Protein AF-A0A5C4VXS5-F1 (afdb_monomer)

Secondary structure (DSSP, 8-state):
-HHHHHH-GGGHHHHHHHHHH---HHHHHH-BGGGEEPPPTT-TT--EEE-TT-SPP-------SS----------------PPPEEE-HHHHHHHHHHHHHH---TT-BS-B-TTSSBPPHHHHTT-

Solvent-accessible surface area (backbone atoms only — not comparable to full-atom values): 8008 Å² total; per-residue (Å²): 103,73,70,44,44,73,79,42,53,86,48,32,43,59,53,39,43,34,75,70,48,68,43,52,72,69,57,52,40,70,32,37,54,90,33,50,48,70,62,71,89,90,58,84,79,48,59,29,39,32,32,74,82,68,62,75,73,65,79,76,75,82,87,86,84,86,86,88,81,79,76,80,68,72,75,69,86,68,76,85,65,80,68,59,79,35,60,28,50,38,75,47,47,52,38,49,52,50,44,44,74,78,67,43,56,47,97,77,28,34,56,39,56,30,99,82,71,48,67,50,53,66,77,70,63,76,77,112

pLDDT: mean 75.57, std 20.47, range [33.19, 96.88]

Nearest PDB structures (foldseek):
  2m4m-assembly1_A  TM=2.199E-01  e=2.589E+00  Nakaseomyces glabratus CBS 138

Sequence (128 aa):
MAAVSKTAPRLTTFFGLMYYSALRPAEAVDLTLDEIDLPKAGTGGEWGWLFPGDSAPAVGSDWTGNGKRRESRELKHRARHAIRKVPIPPPLVALLRHHLAEHGVSQDGLLFVGKRGGPLSESVYGRL

Radius of gyration: 15.22 Å; Cα contacts (8 Å, |Δi|>4): 146; chains: 1; bounding box: 39×28×35 Å

Foldseek 3Di:
DVVCCVVPVLCPLLVVCCVQFVDDNVQSLQFFPVQWAADDPPPQFDKIKGQGPPDDRLPPPDDDDDDDDDPPPPPPDDPCDPRDITMGGRVSSVSQVVQCVPPNAAPSRGSAADPVRHTDDPVVPVVD

Structure (mmCIF, N/CA/C/O backbone):
data_AF-A0A5C4VXS5-F1
#
_entry.id   AF-A0A5C4VXS5-F1
#
loop_
_atom_site.group_PDB
_atom_site.id
_atom_site.type_symbol
_atom_site.label_atom_id
_atom_site.label_alt_id
_atom_site.label_comp_id
_atom_site.label_asym_id
_atom_site.label_entity_id
_atom_site.label_seq_id
_atom_site.pdbx_PDB_ins_code
_atom_site.Cartn_x
_atom_site.Cartn_y
_atom_site.Cartn_z
_atom_site.occupancy
_atom_site.B_iso_or_equiv
_atom_site.auth_seq_id
_atom_site.auth_comp_id
_atom_site.auth_asym_id
_atom_site.auth_atom_id
_atom_site.pdbx_PDB_model_num
ATOM 1 N N . MET A 1 1 ? 11.687 7.337 2.357 1.00 64.62 1 MET A N 1
ATOM 2 C CA . MET A 1 1 ? 11.202 6.132 3.073 1.00 64.62 1 MET A CA 1
ATOM 3 C C . MET A 1 1 ? 12.023 5.748 4.307 1.00 64.62 1 MET A C 1
ATOM 5 O O . MET A 1 1 ? 11.419 5.338 5.285 1.00 64.62 1 MET A O 1
ATOM 9 N N . ALA A 1 2 ? 13.354 5.920 4.336 1.00 63.84 2 ALA A N 1
ATOM 10 C CA . ALA A 1 2 ? 14.184 5.522 5.488 1.00 63.84 2 ALA A CA 1
ATOM 11 C C . ALA A 1 2 ? 13.790 6.144 6.849 1.00 63.84 2 ALA A C 1
ATOM 13 O O . ALA A 1 2 ? 13.889 5.466 7.866 1.00 63.84 2 ALA A O 1
ATOM 14 N N . ALA A 1 3 ? 13.323 7.399 6.889 1.00 63.41 3 ALA A N 1
ATOM 15 C CA . ALA A 1 3 ? 12.856 8.024 8.133 1.00 63.41 3 ALA A CA 1
ATOM 16 C C . ALA A 1 3 ? 11.578 7.351 8.677 1.00 63.41 3 ALA A C 1
ATOM 18 O O . ALA A 1 3 ? 11.539 6.959 9.839 1.00 63.41 3 ALA A O 1
ATOM 19 N N . VAL A 1 4 ? 10.581 7.112 7.813 1.00 66.75 4 VAL A N 1
ATOM 20 C CA . VAL A 1 4 ? 9.340 6.398 8.170 1.00 66.75 4 VAL A CA 1
ATOM 21 C C . VAL A 1 4 ? 9.646 4.983 8.652 1.00 66.75 4 VAL A C 1
ATOM 23 O O . VAL A 1 4 ? 9.129 4.570 9.683 1.00 66.75 4 VAL A O 1
ATOM 26 N N . SER A 1 5 ? 10.550 4.268 7.976 1.00 63.06 5 SER A N 1
ATOM 27 C CA . SER A 1 5 ? 10.925 2.906 8.367 1.00 63.06 5 SER A CA 1
ATOM 28 C C . SER A 1 5 ? 11.545 2.815 9.761 1.00 63.06 5 SER A C 1
ATOM 30 O O . SER A 1 5 ? 11.472 1.754 10.370 1.00 63.06 5 SER A O 1
ATOM 32 N N . LYS A 1 6 ? 12.154 3.891 10.271 1.00 67.56 6 LYS A N 1
ATOM 33 C CA . LYS A 1 6 ? 12.737 3.924 11.620 1.00 67.56 6 LYS A CA 1
ATOM 34 C C . LYS A 1 6 ? 11.698 4.227 12.701 1.00 67.56 6 LYS A C 1
ATOM 36 O O . LYS A 1 6 ? 11.807 3.701 13.801 1.00 67.56 6 LYS A O 1
ATOM 41 N N . THR A 1 7 ? 10.698 5.056 12.400 1.00 72.56 7 THR A N 1
ATOM 42 C CA . THR A 1 7 ? 9.718 5.541 13.391 1.00 72.56 7 THR A CA 1
ATOM 43 C C . THR A 1 7 ? 8.403 4.758 13.367 1.00 72.56 7 THR A C 1
ATOM 45 O O . THR A 1 7 ? 7.794 4.526 14.409 1.00 72.56 7 THR A O 1
ATOM 48 N N . ALA A 1 8 ? 7.959 4.331 12.187 1.00 76.25 8 ALA A N 1
ATOM 49 C CA . ALA A 1 8 ? 6.734 3.571 11.973 1.00 76.25 8 ALA A CA 1
ATOM 50 C C . ALA A 1 8 ? 6.919 2.573 10.808 1.00 76.25 8 ALA A C 1
ATOM 52 O O . ALA A 1 8 ? 6.379 2.795 9.722 1.00 76.25 8 ALA A O 1
ATOM 53 N N . PRO A 1 9 ? 7.647 1.455 11.023 1.00 76.56 9 PRO A N 1
ATOM 54 C CA . PRO A 1 9 ? 7.982 0.480 9.977 1.00 76.56 9 PRO A CA 1
ATOM 55 C C . PRO A 1 9 ? 6.778 0.035 9.136 1.00 76.56 9 PRO A C 1
ATOM 57 O O . PRO A 1 9 ? 6.843 0.041 7.908 1.00 76.56 9 PRO A O 1
ATOM 60 N N . ARG A 1 10 ? 5.643 -0.215 9.798 1.00 76.12 10 ARG A N 1
ATOM 61 C CA . ARG A 1 10 ? 4.371 -0.623 9.187 1.00 76.12 10 ARG A CA 1
ATOM 62 C C . ARG A 1 10 ? 3.759 0.404 8.224 1.00 76.12 10 ARG A C 1
ATOM 64 O O . ARG A 1 10 ? 2.941 0.049 7.383 1.00 76.12 10 ARG A O 1
ATOM 71 N N . LEU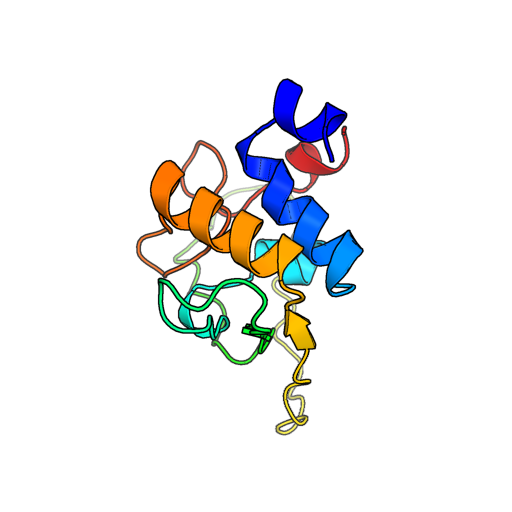 A 1 11 ? 4.132 1.679 8.339 1.00 86.88 11 LEU A N 1
ATOM 72 C CA . LEU A 1 11 ? 3.658 2.746 7.452 1.00 86.88 11 LEU A CA 1
ATOM 73 C C . LEU A 1 11 ? 4.587 2.987 6.261 1.00 86.88 11 LEU A C 1
ATOM 75 O O . LEU A 1 11 ? 4.242 3.752 5.366 1.00 86.88 11 LEU A O 1
ATOM 79 N N . THR A 1 12 ? 5.739 2.318 6.199 1.00 92.25 12 THR A N 1
ATOM 80 C CA . THR A 1 12 ? 6.665 2.458 5.066 1.00 92.25 12 THR A CA 1
ATOM 81 C C . THR A 1 12 ? 5.981 2.083 3.755 1.00 92.25 12 THR A C 1
ATOM 83 O O . THR A 1 12 ? 6.034 2.843 2.792 1.00 92.25 12 THR A O 1
ATOM 86 N N . THR A 1 13 ? 5.271 0.954 3.730 1.00 94.69 13 THR A N 1
ATOM 87 C CA . THR A 1 13 ? 4.517 0.508 2.551 1.00 94.69 13 THR A CA 1
ATOM 88 C C . THR A 1 13 ? 3.297 1.391 2.291 1.00 94.69 13 THR A C 1
ATOM 90 O O . THR A 1 13 ? 3.018 1.706 1.137 1.00 94.69 13 THR A O 1
ATOM 93 N N . PHE A 1 14 ? 2.636 1.883 3.346 1.00 93.25 14 PHE A N 1
ATOM 94 C CA . PHE A 1 14 ? 1.514 2.825 3.237 1.00 93.25 14 PHE A CA 1
ATOM 95 C C . PHE A 1 14 ? 1.907 4.100 2.481 1.00 93.25 14 PHE A C 1
ATOM 97 O O . PHE A 1 14 ? 1.266 4.471 1.500 1.00 93.25 14 PHE A O 1
ATOM 104 N N . PHE A 1 15 ? 3.009 4.744 2.869 1.00 93.06 15 PHE A N 1
ATOM 105 C CA . PHE A 1 15 ? 3.511 5.904 2.133 1.00 93.06 15 PHE A CA 1
ATOM 106 C C . PHE A 1 15 ? 4.169 5.522 0.802 1.00 93.06 15 PHE A C 1
ATOM 108 O O . PHE A 1 15 ? 4.153 6.315 -0.138 1.00 93.06 15 PHE A O 1
ATOM 115 N N . GLY A 1 16 ? 4.718 4.309 0.689 1.00 95.62 16 GLY A N 1
ATOM 116 C CA . GLY A 1 16 ? 5.217 3.756 -0.568 1.00 95.62 16 GLY A CA 1
ATOM 117 C C . GLY A 1 16 ? 4.145 3.728 -1.659 1.00 95.62 16 GLY A C 1
ATOM 118 O O . GLY A 1 16 ? 4.429 4.134 -2.782 1.00 95.62 16 GLY A O 1
ATOM 119 N N . LEU A 1 17 ? 2.909 3.340 -1.327 1.00 95.69 17 LEU A N 1
ATOM 120 C CA . LEU A 1 17 ? 1.769 3.353 -2.256 1.00 95.69 17 LEU A CA 1
ATOM 121 C C . LEU A 1 17 ? 1.484 4.754 -2.812 1.00 95.69 17 LEU A C 1
ATOM 123 O O . LEU A 1 17 ? 1.230 4.914 -4.005 1.00 95.69 17 LEU A O 1
ATOM 127 N N . MET A 1 18 ? 1.565 5.785 -1.970 1.00 94.44 18 MET A N 1
ATOM 128 C CA . MET A 1 18 ? 1.378 7.170 -2.413 1.00 94.44 18 MET A CA 1
ATOM 129 C C . MET A 1 18 ? 2.545 7.636 -3.281 1.00 94.44 18 MET A C 1
ATOM 131 O O . MET A 1 18 ? 2.341 8.245 -4.325 1.00 94.44 18 MET A O 1
ATOM 135 N N . TYR A 1 19 ? 3.773 7.335 -2.859 1.00 95.94 19 TYR A N 1
ATOM 136 C CA . TYR A 1 19 ? 4.975 7.799 -3.543 1.00 95.94 19 TYR A CA 1
ATOM 137 C C . TYR A 1 19 ? 5.155 7.150 -4.921 1.00 95.94 19 TYR A C 1
ATOM 139 O O . TYR A 1 19 ? 5.455 7.837 -5.891 1.00 95.94 19 TYR A O 1
ATOM 147 N N . TYR A 1 20 ? 4.971 5.832 -5.011 1.00 95.88 20 TYR A N 1
ATOM 148 C CA . TYR A 1 20 ? 5.243 5.065 -6.227 1.00 95.88 20 TYR A CA 1
ATOM 149 C C . TYR A 1 20 ? 4.031 4.907 -7.146 1.00 95.88 20 TYR A C 1
ATOM 151 O O . TYR A 1 20 ? 4.208 4.795 -8.357 1.00 95.88 20 TYR A O 1
ATOM 159 N N . SER A 1 21 ? 2.818 4.895 -6.590 1.00 94.56 21 SER A N 1
ATOM 160 C CA . SER A 1 21 ? 1.590 4.589 -7.336 1.00 94.56 21 SER A CA 1
ATOM 161 C C . SER A 1 21 ? 0.536 5.699 -7.241 1.00 94.56 21 SER A C 1
ATOM 163 O O . SER A 1 21 ? -0.567 5.546 -7.764 1.00 94.56 21 SER A O 1
ATOM 165 N N . ALA A 1 22 ? 0.869 6.836 -6.615 1.00 92.38 22 ALA A N 1
ATOM 166 C CA . ALA A 1 22 ? 0.002 8.011 -6.497 1.00 92.38 22 ALA A CA 1
ATOM 167 C C . ALA A 1 22 ? -1.384 7.704 -5.899 1.00 92.38 22 ALA A C 1
ATOM 169 O O . ALA A 1 22 ? -2.378 8.350 -6.248 1.00 92.38 22 ALA A O 1
ATOM 170 N N . LEU A 1 23 ? -1.470 6.712 -5.003 1.00 92.31 23 LEU A N 1
ATOM 171 C CA . LEU A 1 23 ? -2.691 6.482 -4.236 1.00 92.31 23 LEU A CA 1
ATOM 172 C C . LEU A 1 23 ? -2.943 7.678 -3.319 1.00 92.31 23 LEU A C 1
ATOM 174 O O . LEU A 1 23 ? -2.028 8.212 -2.689 1.00 92.31 23 LEU A O 1
ATOM 178 N N . ARG A 1 24 ? -4.206 8.081 -3.209 1.00 90.19 24 ARG A N 1
ATOM 179 C CA . ARG A 1 24 ? -4.641 8.983 -2.144 1.00 90.19 24 ARG A CA 1
ATOM 180 C C . ARG A 1 24 ? -4.554 8.235 -0.811 1.00 90.19 24 ARG A C 1
ATOM 182 O O . ARG A 1 24 ? -4.818 7.034 -0.788 1.00 90.19 24 ARG A O 1
ATOM 189 N N . PRO A 1 25 ? -4.304 8.922 0.318 1.00 88.38 25 PRO A N 1
ATOM 190 C CA . PRO A 1 25 ? -4.287 8.272 1.628 1.00 88.38 25 PRO A CA 1
ATOM 191 C C . PRO A 1 25 ? -5.551 7.454 1.911 1.00 88.38 25 PRO A C 1
ATOM 193 O O . PRO A 1 25 ? -5.454 6.346 2.418 1.00 88.38 25 PRO A O 1
ATOM 196 N N . ALA A 1 26 ? -6.727 7.961 1.522 1.00 84.19 26 ALA A N 1
ATOM 197 C CA . ALA A 1 26 ? -7.988 7.242 1.687 1.00 84.19 26 ALA A CA 1
ATOM 198 C C . ALA A 1 26 ? -8.032 5.919 0.900 1.00 84.19 26 ALA A C 1
ATOM 200 O O . ALA A 1 26 ? -8.445 4.915 1.459 1.00 84.19 26 ALA A O 1
ATOM 201 N N . GLU A 1 27 ? -7.541 5.899 -0.345 1.00 90.19 27 GLU A N 1
ATOM 202 C CA . GLU A 1 27 ? -7.459 4.666 -1.145 1.00 90.19 27 GLU A CA 1
ATOM 203 C C . GLU A 1 27 ? -6.478 3.671 -0.518 1.00 90.19 27 GLU A C 1
ATOM 205 O O . GLU A 1 27 ? -6.744 2.481 -0.495 1.00 90.19 27 GLU A O 1
ATOM 210 N N . ALA A 1 28 ? -5.356 4.147 0.028 1.00 91.06 28 ALA A N 1
ATOM 211 C CA . ALA A 1 28 ? -4.389 3.275 0.685 1.00 91.06 28 ALA A CA 1
ATOM 212 C C . ALA A 1 28 ? -4.912 2.697 2.012 1.00 91.06 28 ALA A C 1
ATOM 214 O O . ALA A 1 28 ? -4.555 1.576 2.349 1.00 91.06 28 ALA A O 1
ATOM 215 N N . VAL A 1 29 ? -5.732 3.437 2.772 1.00 89.75 29 VAL A N 1
ATOM 216 C CA . VAL A 1 29 ? -6.342 2.943 4.025 1.00 89.75 29 VAL A CA 1
ATOM 217 C C . VAL A 1 29 ? -7.345 1.825 3.753 1.00 89.75 29 VAL A C 1
ATOM 219 O O . VAL A 1 29 ? -7.396 0.872 4.527 1.00 89.75 29 VAL A O 1
ATOM 222 N N . ASP A 1 30 ? -8.111 1.952 2.672 1.00 88.69 30 ASP A N 1
ATOM 223 C CA . ASP A 1 30 ? -9.188 1.022 2.332 1.00 88.69 30 ASP A CA 1
ATOM 224 C C . ASP A 1 30 ? -8.713 -0.118 1.396 1.00 88.69 30 ASP A C 1
ATOM 226 O O . ASP A 1 30 ? -9.508 -0.993 1.074 1.00 88.69 30 ASP A O 1
ATOM 230 N N . LEU A 1 31 ? -7.428 -0.138 1.002 1.00 91.00 31 LEU A N 1
ATOM 231 C CA . LEU A 1 31 ? -6.843 -1.140 0.099 1.00 91.00 31 LEU A CA 1
ATOM 232 C C . LEU A 1 31 ? -6.871 -2.547 0.716 1.00 91.00 31 LEU A C 1
ATOM 234 O O . LEU A 1 31 ? -6.323 -2.777 1.806 1.00 91.00 31 LEU A O 1
ATOM 238 N N . THR A 1 32 ? -7.437 -3.498 -0.021 1.00 91.75 32 THR A N 1
ATOM 239 C CA . THR A 1 32 ? -7.512 -4.913 0.362 1.00 91.75 32 THR A CA 1
ATOM 240 C C . THR A 1 32 ? -6.563 -5.787 -0.461 1.00 91.75 32 THR A C 1
ATOM 242 O O . THR A 1 32 ? -6.020 -5.369 -1.481 1.00 91.75 32 THR A O 1
ATOM 245 N N . LEU A 1 33 ? -6.289 -7.006 0.015 1.00 92.50 33 LEU A N 1
ATOM 246 C CA . LEU A 1 33 ? -5.337 -7.929 -0.618 1.00 92.50 33 LEU A CA 1
ATOM 247 C C . LEU A 1 33 ? -5.753 -8.364 -2.032 1.00 92.50 33 LEU A C 1
ATOM 249 O O . LEU A 1 33 ? -4.895 -8.554 -2.888 1.00 92.50 33 LEU A O 1
ATOM 253 N N . ASP A 1 34 ? -7.049 -8.531 -2.272 1.00 91.56 34 ASP A N 1
ATOM 254 C CA . ASP A 1 34 ? -7.635 -8.898 -3.565 1.00 91.56 34 ASP A CA 1
ATOM 255 C C . ASP A 1 34 ? -7.500 -7.796 -4.627 1.00 91.56 34 ASP A C 1
ATOM 257 O O . ASP A 1 34 ? -7.505 -8.093 -5.819 1.00 91.56 34 ASP A O 1
ATOM 261 N N . GLU A 1 35 ? -7.265 -6.549 -4.216 1.00 92.31 35 GLU A N 1
ATOM 262 C CA . GLU A 1 35 ? -6.984 -5.426 -5.119 1.00 92.31 35 GLU A CA 1
ATOM 263 C C . GLU A 1 35 ? -5.505 -5.350 -5.536 1.00 92.31 35 GLU A C 1
ATOM 265 O O . GLU A 1 35 ? -5.106 -4.394 -6.209 1.00 92.31 35 GLU A O 1
ATOM 270 N N . ILE A 1 36 ? -4.672 -6.320 -5.135 1.00 94.44 36 ILE A N 1
ATOM 271 C CA . ILE A 1 36 ? -3.225 -6.334 -5.372 1.00 94.44 36 ILE A CA 1
ATOM 272 C C . ILE A 1 36 ? -2.825 -7.584 -6.154 1.00 94.44 36 ILE A C 1
ATOM 274 O O . ILE A 1 36 ? -2.798 -8.696 -5.635 1.00 94.44 36 ILE A O 1
ATOM 278 N N . ASP A 1 37 ? -2.389 -7.376 -7.390 1.00 94.69 37 ASP A N 1
ATOM 279 C CA . ASP A 1 37 ? -1.772 -8.405 -8.217 1.00 94.69 37 ASP A CA 1
ATOM 280 C C . ASP A 1 37 ? -0.249 -8.232 -8.193 1.00 94.69 37 ASP A C 1
ATOM 282 O O . ASP A 1 37 ? 0.310 -7.281 -8.754 1.00 94.69 37 ASP A O 1
ATOM 286 N N . LEU A 1 38 ? 0.431 -9.137 -7.488 1.00 94.38 38 LEU A N 1
ATOM 287 C CA . LEU A 1 38 ? 1.887 -9.164 -7.411 1.00 94.38 38 LEU A CA 1
ATOM 288 C C . LEU A 1 38 ? 2.448 -10.243 -8.342 1.00 94.38 38 LEU A C 1
ATOM 290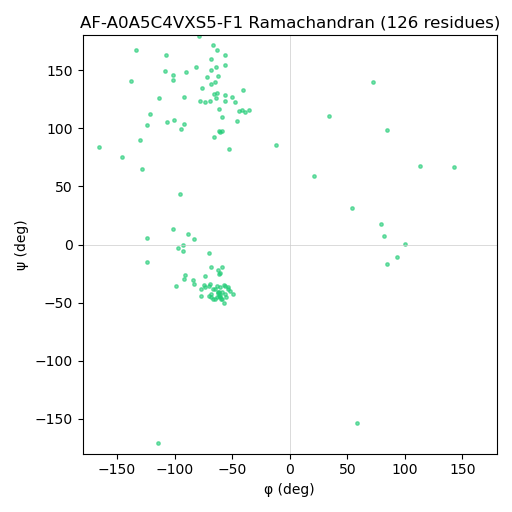 O O . LEU A 1 38 ? 1.922 -11.357 -8.376 1.00 94.38 38 LEU A O 1
ATOM 294 N N . PRO A 1 39 ? 3.586 -9.977 -9.014 1.00 92.50 39 PRO A N 1
ATOM 295 C CA . PRO A 1 39 ? 4.293 -11.011 -9.761 1.00 92.50 39 PRO A CA 1
ATOM 296 C C . PRO A 1 39 ? 4.653 -12.204 -8.863 1.00 92.50 39 PRO A C 1
ATOM 298 O O . PRO A 1 39 ? 4.675 -12.092 -7.631 1.00 92.50 39 PRO A O 1
ATOM 301 N N . LYS A 1 40 ? 4.991 -13.352 -9.459 1.00 86.94 40 LYS A N 1
ATOM 302 C CA . LYS A 1 40 ? 5.400 -14.551 -8.705 1.00 86.94 40 LYS A CA 1
ATOM 303 C C . LYS A 1 40 ? 6.700 -14.309 -7.930 1.00 86.94 40 LYS A C 1
ATOM 305 O O . LYS A 1 40 ? 7.518 -13.456 -8.271 1.00 86.94 40 LYS A O 1
ATOM 310 N N . ALA A 1 41 ? 6.899 -15.025 -6.826 1.00 77.69 41 ALA A N 1
ATOM 311 C CA . ALA A 1 41 ? 8.146 -14.920 -6.071 1.00 77.69 41 ALA A CA 1
ATOM 312 C C . ALA A 1 41 ? 9.353 -15.374 -6.920 1.00 77.69 41 ALA A C 1
ATOM 314 O O . ALA A 1 41 ? 9.232 -16.295 -7.721 1.00 77.69 41 ALA A O 1
ATOM 315 N N . GLY A 1 42 ? 10.512 -14.727 -6.738 1.00 72.38 42 GLY A N 1
ATOM 316 C CA . GLY A 1 42 ? 11.771 -15.100 -7.405 1.00 72.38 42 GLY A CA 1
ATOM 317 C C . GLY A 1 42 ? 12.093 -14.384 -8.725 1.00 72.38 42 GLY A C 1
ATOM 318 O O . GLY A 1 42 ? 13.233 -14.450 -9.169 1.00 72.38 42 GLY A O 1
ATOM 319 N N . THR A 1 43 ? 11.160 -13.637 -9.318 1.00 69.06 43 THR A N 1
ATOM 320 C CA . THR A 1 43 ? 11.327 -12.955 -10.620 1.00 69.06 43 THR A CA 1
ATOM 321 C C . THR A 1 43 ? 11.772 -11.488 -10.493 1.00 69.06 43 THR A C 1
ATOM 323 O O . THR A 1 43 ? 11.219 -10.597 -11.125 1.00 69.06 43 THR A O 1
ATOM 326 N N . GLY A 1 44 ? 12.737 -11.199 -9.611 1.00 69.06 44 GLY A N 1
ATOM 327 C CA . GLY A 1 44 ? 13.113 -9.829 -9.219 1.00 69.06 44 GLY A CA 1
ATOM 328 C C . GLY A 1 44 ? 13.146 -8.801 -10.367 1.00 69.06 44 GLY A C 1
ATOM 329 O O . GLY A 1 44 ? 13.717 -9.059 -11.420 1.00 69.06 44 GLY A O 1
ATOM 330 N N . GLY A 1 45 ? 12.547 -7.624 -10.144 1.00 78.88 45 GLY 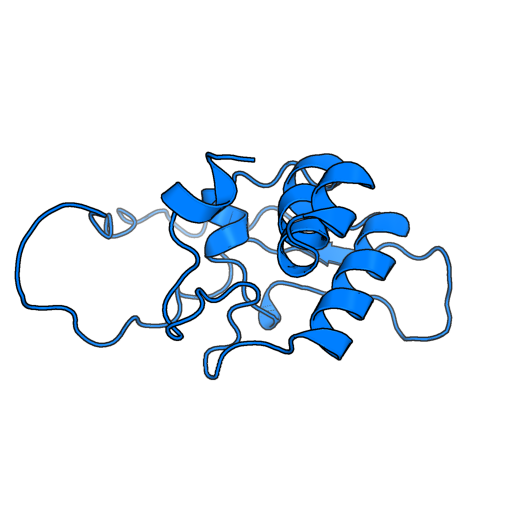A N 1
ATOM 331 C CA . GLY A 1 45 ? 12.467 -6.547 -11.145 1.00 78.88 45 GLY A CA 1
ATOM 332 C C . GLY A 1 45 ? 11.132 -6.445 -11.892 1.00 78.88 45 GLY A C 1
ATOM 333 O O . GLY A 1 45 ? 10.977 -5.553 -12.723 1.00 78.88 45 GLY A O 1
ATOM 334 N N . GLU A 1 46 ? 10.160 -7.305 -11.591 1.00 89.25 46 GLU A N 1
ATOM 335 C CA . GLU A 1 46 ? 8.836 -7.265 -12.217 1.00 89.25 46 GLU A CA 1
ATOM 336 C C . GLU A 1 46 ? 7.882 -6.235 -11.600 1.00 89.25 46 GLU A C 1
ATOM 338 O O . GLU A 1 46 ? 7.963 -5.878 -10.421 1.00 89.25 46 GLU A O 1
ATOM 343 N N . TRP A 1 47 ? 6.953 -5.776 -12.437 1.00 95.00 47 TRP A N 1
ATOM 344 C CA . TRP A 1 47 ? 5.864 -4.882 -12.066 1.00 95.00 47 TRP A CA 1
ATOM 345 C C . TRP A 1 47 ? 4.636 -5.682 -11.628 1.00 95.00 47 TRP A C 1
ATOM 347 O O . TRP A 1 47 ? 4.377 -6.765 -12.148 1.00 95.00 47 TRP A O 1
ATOM 357 N N . GLY A 1 48 ? 3.865 -5.118 -10.705 1.00 95.12 48 GLY A N 1
ATOM 358 C CA . GLY A 1 48 ? 2.529 -5.598 -10.347 1.00 95.12 48 GLY A CA 1
ATOM 359 C C . GLY A 1 48 ? 1.444 -4.593 -10.721 1.00 95.12 48 GLY A C 1
ATOM 360 O O . GLY A 1 48 ? 1.711 -3.568 -11.360 1.00 95.12 48 GLY A O 1
ATOM 361 N N . TRP A 1 49 ? 0.224 -4.860 -10.270 1.00 95.50 49 TRP A N 1
ATOM 362 C CA . TRP A 1 49 ? -0.938 -4.017 -10.520 1.00 95.50 49 TRP A CA 1
ATOM 363 C C . TRP A 1 49 ? -1.810 -3.861 -9.276 1.00 95.50 49 TRP A C 1
ATOM 365 O O . TRP A 1 49 ? -2.012 -4.812 -8.532 1.00 95.50 49 TRP A O 1
ATOM 375 N N . LEU A 1 50 ? -2.335 -2.655 -9.072 1.00 94.19 50 LEU A N 1
ATOM 376 C CA . LEU A 1 50 ? -3.388 -2.362 -8.104 1.00 94.19 50 LEU A CA 1
ATOM 377 C C . LEU A 1 50 ? -4.691 -2.067 -8.837 1.00 94.19 50 LEU A C 1
ATOM 379 O O . LEU A 1 50 ? -4.683 -1.445 -9.911 1.00 94.19 50 LEU A O 1
ATOM 383 N N . PHE A 1 51 ? -5.794 -2.412 -8.185 1.00 91.94 51 PHE A N 1
ATOM 384 C CA . PHE A 1 51 ? -7.158 -2.178 -8.649 1.00 91.94 51 PHE A CA 1
ATOM 385 C C . PHE A 1 51 ? -7.981 -1.466 -7.560 1.00 91.94 51 PHE A C 1
ATOM 387 O O . PHE A 1 51 ? -8.910 -2.052 -7.023 1.00 91.94 51 PHE A O 1
ATOM 394 N N . PRO A 1 52 ? -7.648 -0.212 -7.185 1.00 85.44 52 PRO A N 1
ATOM 395 C CA . PRO A 1 52 ? -8.267 0.428 -6.027 1.00 85.44 52 PRO A CA 1
ATOM 396 C C . PRO A 1 52 ? -9.763 0.684 -6.240 1.00 85.44 52 PRO A C 1
ATOM 398 O O . PRO A 1 52 ? -10.151 1.334 -7.220 1.00 85.44 52 PRO A O 1
ATOM 401 N N . GLY A 1 53 ? -10.579 0.259 -5.280 1.00 78.88 53 GLY A N 1
ATOM 402 C CA . GLY A 1 53 ? -12.033 0.380 -5.302 1.00 78.88 53 GLY A CA 1
ATOM 403 C C . GLY A 1 53 ? -12.743 -0.672 -6.159 1.00 78.88 53 GLY A C 1
ATOM 404 O O . GLY A 1 53 ? -13.887 -0.424 -6.546 1.00 78.88 53 GLY A O 1
ATOM 405 N N . ASP A 1 54 ? -12.078 -1.783 -6.496 1.00 68.38 54 ASP A N 1
ATOM 406 C CA . ASP A 1 54 ? -12.713 -2.958 -7.119 1.00 68.38 54 ASP A CA 1
ATOM 407 C C . ASP A 1 54 ? -13.475 -3.773 -6.068 1.00 68.38 54 ASP A C 1
ATOM 409 O O . ASP A 1 54 ? -14.600 -4.228 -6.290 1.00 68.38 54 ASP A O 1
ATOM 413 N N . SER A 1 55 ? -12.902 -3.878 -4.872 1.00 60.53 55 SER A N 1
ATOM 414 C CA . SER A 1 55 ? -13.522 -4.599 -3.773 1.00 60.53 55 SER A CA 1
ATOM 415 C C . SER A 1 55 ? -14.647 -3.763 -3.173 1.00 60.53 55 SER A C 1
ATOM 417 O O . SER A 1 55 ? -14.510 -2.561 -2.919 1.00 60.53 55 SER A O 1
ATOM 419 N N . ALA A 1 56 ? -15.798 -4.397 -2.924 1.00 53.44 56 ALA A N 1
ATOM 420 C CA . ALA A 1 56 ? -16.794 -3.795 -2.050 1.00 53.44 56 ALA A CA 1
ATOM 421 C C . ALA A 1 56 ? -16.091 -3.518 -0.713 1.00 53.44 56 ALA A C 1
ATOM 423 O O . ALA A 1 56 ? -15.432 -4.432 -0.210 1.00 53.44 56 ALA A O 1
ATOM 424 N N . PRO A 1 57 ? -16.172 -2.293 -0.154 1.00 49.34 57 PRO A N 1
ATOM 425 C CA . PRO A 1 57 ? -15.502 -1.991 1.102 1.00 49.34 57 PRO A CA 1
ATOM 426 C C . PRO A 1 57 ? -15.874 -3.083 2.095 1.00 49.34 57 PRO A C 1
ATOM 428 O O . PRO A 1 57 ? -17.068 -3.370 2.239 1.00 49.34 57 PRO A O 1
ATOM 431 N N . ALA A 1 58 ? -14.861 -3.713 2.704 1.00 45.03 58 ALA A N 1
ATOM 432 C CA . ALA A 1 58 ? -15.053 -4.702 3.754 1.00 45.03 58 ALA A CA 1
ATOM 433 C C . ALA A 1 58 ? -16.155 -4.173 4.665 1.00 45.03 58 ALA A C 1
ATOM 435 O O . ALA A 1 58 ? -16.033 -3.063 5.195 1.00 45.03 58 ALA A O 1
ATOM 436 N N . VAL A 1 59 ? -17.278 -4.892 4.703 1.00 38.75 59 VAL A N 1
ATOM 437 C CA . VAL A 1 59 ? -18.495 -4.465 5.382 1.00 38.75 59 VAL A CA 1
ATOM 438 C C . VAL A 1 59 ? -18.107 -4.256 6.835 1.00 38.75 59 VAL A C 1
ATOM 440 O O . VAL A 1 59 ? -17.983 -5.209 7.595 1.00 38.75 59 VAL A O 1
ATOM 443 N N . GLY A 1 60 ? -17.837 -3.003 7.200 1.00 37.16 60 GLY A N 1
ATOM 444 C CA . GLY A 1 60 ? -17.562 -2.613 8.565 1.00 37.16 60 GLY A CA 1
ATOM 445 C C . GLY A 1 60 ? -18.844 -2.839 9.338 1.00 37.16 60 GLY A C 1
ATOM 446 O O . GLY A 1 60 ? -19.724 -1.982 9.339 1.00 37.16 60 GLY A O 1
ATOM 447 N N . SER A 1 61 ? -18.959 -4.024 9.926 1.00 36.94 61 SER A N 1
ATOM 448 C CA . SER A 1 61 ? -19.974 -4.371 10.902 1.00 36.94 61 SER A CA 1
ATOM 449 C C . SER A 1 61 ? -20.047 -3.264 11.951 1.00 36.94 61 SER A C 1
ATOM 451 O O . SER A 1 61 ? -19.034 -2.935 12.567 1.00 36.94 61 SER A O 1
ATOM 453 N N . ASP A 1 62 ? -21.243 -2.699 12.087 1.00 40.12 62 ASP A N 1
ATOM 454 C CA . ASP A 1 62 ? -21.764 -1.919 13.206 1.00 40.12 62 ASP A CA 1
ATOM 455 C C . ASP A 1 62 ? -20.789 -1.022 13.980 1.00 40.12 62 ASP A C 1
ATOM 457 O O . ASP A 1 62 ? -20.017 -1.454 14.836 1.00 40.12 62 ASP A O 1
ATOM 461 N N . TRP A 1 63 ? -20.970 0.289 13.813 1.00 33.28 63 TRP A N 1
ATOM 462 C CA . TRP A 1 63 ? -20.637 1.246 14.866 1.00 33.28 63 TRP A CA 1
ATOM 463 C C . TRP A 1 63 ? -21.803 2.210 15.107 1.00 33.28 63 TRP A C 1
ATOM 465 O O . TRP A 1 63 ? -21.882 3.294 14.530 1.00 33.28 63 TRP A O 1
ATOM 475 N N . THR A 1 64 ? -22.704 1.832 16.019 1.00 39.84 64 THR A N 1
ATOM 476 C CA . THR A 1 64 ? -23.522 2.782 16.786 1.00 39.84 64 THR A CA 1
ATOM 477 C C . THR A 1 64 ? -22.806 3.123 18.086 1.00 39.84 64 THR A C 1
ATOM 479 O O . THR A 1 64 ? -22.489 2.226 18.862 1.00 39.84 64 THR A O 1
ATOM 482 N N . GLY A 1 65 ? -22.612 4.416 18.360 1.00 37.91 65 GLY A N 1
ATOM 483 C CA . GLY A 1 65 ? -22.242 4.873 19.702 1.00 37.91 65 GLY A CA 1
ATOM 484 C C . GLY A 1 65 ? -21.248 6.027 19.770 1.00 37.91 65 GLY A C 1
ATOM 485 O O . GLY A 1 65 ? -20.174 5.872 20.332 1.00 37.91 65 GLY A O 1
ATOM 486 N N . ASN A 1 66 ? -21.682 7.204 19.308 1.00 37.44 66 ASN A N 1
ATOM 487 C CA . ASN A 1 66 ? -21.242 8.527 19.776 1.00 37.44 66 ASN A CA 1
ATOM 488 C C . ASN A 1 66 ? -19.948 9.151 19.179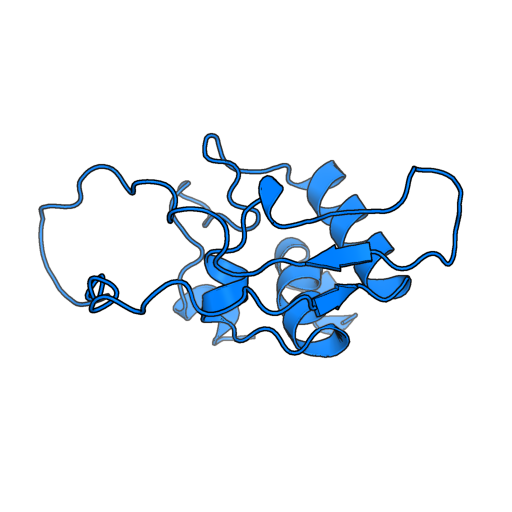 1.00 37.44 66 ASN A C 1
ATOM 490 O O . ASN A 1 66 ? -18.845 8.955 19.678 1.00 37.44 66 ASN A O 1
ATOM 494 N N . GLY A 1 67 ? -20.130 10.055 18.195 1.00 36.72 67 GLY A N 1
ATOM 495 C CA . GLY A 1 67 ? -19.395 11.336 18.176 1.00 36.72 67 GLY A CA 1
ATOM 496 C C . GLY A 1 67 ? -18.353 11.631 17.077 1.00 36.72 67 GLY A C 1
ATOM 497 O O . GLY A 1 67 ? -17.206 11.888 17.416 1.00 36.72 67 GLY A O 1
ATOM 498 N N . LYS A 1 68 ? -18.799 11.785 15.812 1.00 35.75 68 LYS A N 1
ATOM 499 C CA . LYS A 1 68 ? -18.139 12.453 14.643 1.00 35.75 68 LYS A CA 1
ATOM 500 C C . LYS A 1 68 ? -16.942 11.739 13.976 1.00 35.75 68 LYS A C 1
ATOM 502 O O . LYS A 1 68 ? -16.017 11.315 14.645 1.00 35.75 68 LYS A O 1
ATOM 507 N N . ARG A 1 69 ? -16.762 11.718 12.646 1.00 37.72 69 ARG A N 1
ATOM 508 C CA . ARG A 1 69 ? -17.619 11.827 11.440 1.00 37.72 69 ARG A CA 1
ATOM 509 C C . ARG A 1 69 ? -16.738 11.342 10.269 1.00 37.72 69 ARG A C 1
ATOM 511 O O . ARG A 1 69 ? -16.130 12.160 9.587 1.00 37.72 69 ARG A O 1
ATOM 518 N N . ARG A 1 70 ? -16.644 10.031 10.024 1.00 39.50 70 ARG A N 1
ATOM 519 C CA . ARG A 1 70 ? -16.504 9.557 8.638 1.00 39.50 70 ARG A CA 1
ATOM 520 C C . ARG A 1 70 ? -17.932 9.247 8.238 1.00 39.50 70 ARG A C 1
ATOM 522 O O . ARG A 1 70 ? -18.488 8.248 8.673 1.00 39.50 70 ARG A O 1
ATOM 529 N N . GLU A 1 71 ? -18.563 10.162 7.509 1.00 34.38 71 GLU A N 1
ATOM 530 C CA . GLU A 1 71 ? -19.682 9.714 6.692 1.00 34.38 71 GLU A CA 1
ATOM 531 C C . GLU A 1 71 ? -19.078 8.671 5.762 1.00 34.38 71 GLU A C 1
ATOM 533 O O . GLU A 1 71 ? -18.263 9.005 4.896 1.00 34.38 71 GLU A O 1
ATOM 538 N N . SER A 1 72 ? -19.437 7.408 5.979 1.00 44.38 72 SER A N 1
ATOM 539 C CA . SER A 1 72 ? -19.603 6.449 4.903 1.00 44.38 72 SER A CA 1
ATOM 540 C C . SER A 1 72 ? -20.563 7.115 3.928 1.00 44.38 72 SER A C 1
ATOM 542 O O . SER A 1 72 ? -21.779 6.968 4.000 1.00 44.38 72 SER A O 1
ATOM 544 N N .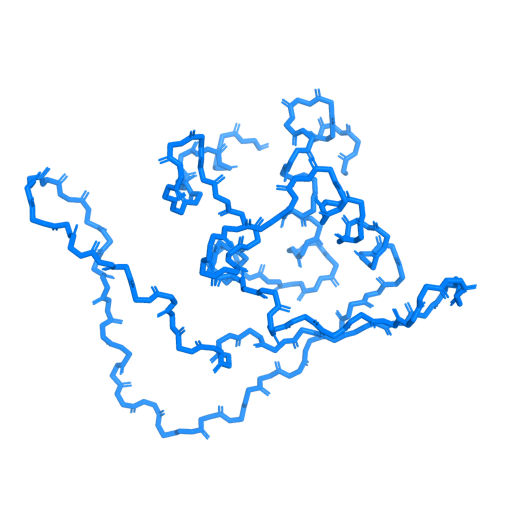 ARG A 1 73 ? -20.009 7.981 3.073 1.00 40.00 73 ARG A N 1
ATOM 545 C CA . ARG A 1 73 ? -20.702 8.461 1.898 1.00 40.00 73 ARG A CA 1
ATOM 546 C C . ARG A 1 73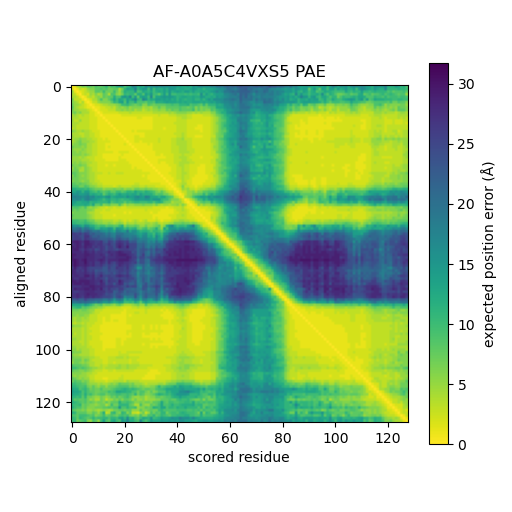 ? -20.943 7.201 1.107 1.00 40.00 73 ARG A C 1
ATOM 548 O O . ARG A 1 73 ? -20.031 6.722 0.437 1.00 40.00 73 ARG A O 1
ATOM 555 N N . GLU A 1 74 ? -22.150 6.664 1.252 1.00 40.25 74 GLU A N 1
ATOM 556 C CA . GLU A 1 74 ? -22.764 5.799 0.266 1.00 40.25 74 GLU A CA 1
ATOM 557 C C . GLU A 1 74 ? -22.312 6.340 -1.079 1.00 40.25 74 GLU A C 1
ATOM 559 O O . GLU A 1 74 ? -22.519 7.524 -1.394 1.00 40.25 74 GLU A O 1
ATOM 564 N N . LEU A 1 75 ? -21.540 5.522 -1.793 1.00 45.25 75 LEU A N 1
ATOM 565 C CA . LEU A 1 75 ? -21.059 5.876 -3.107 1.00 45.25 75 LEU A CA 1
ATOM 566 C C . LEU A 1 75 ? -22.331 6.083 -3.924 1.00 45.25 75 LEU A C 1
ATOM 568 O O . LEU A 1 75 ? -22.952 5.114 -4.355 1.00 45.25 75 LEU A O 1
ATOM 572 N N . LYS A 1 76 ? -22.768 7.344 -4.066 1.00 33.19 76 LYS A N 1
ATOM 573 C CA . LYS A 1 76 ? -23.852 7.725 -4.969 1.00 33.19 76 LYS A CA 1
ATOM 574 C C . LYS A 1 76 ? -23.578 6.981 -6.255 1.00 33.19 76 LYS A C 1
ATOM 576 O O . LYS A 1 76 ? -22.520 7.230 -6.832 1.00 33.19 76 LYS A O 1
ATOM 581 N N . HIS A 1 77 ? -24.481 6.065 -6.607 1.00 41.06 77 HIS A N 1
ATOM 582 C CA . HIS A 1 77 ? -24.512 5.282 -7.836 1.00 41.06 77 HIS A CA 1
ATOM 583 C C . HIS A 1 77 ? -23.531 5.813 -8.887 1.00 41.06 77 HIS A C 1
ATOM 585 O O . HIS A 1 77 ? -23.890 6.636 -9.730 1.00 41.06 77 HIS A O 1
ATOM 591 N N . ARG A 1 78 ? -22.267 5.380 -8.831 1.00 47.03 78 ARG A N 1
ATOM 592 C CA . ARG A 1 78 ? -21.359 5.580 -9.953 1.00 47.03 78 ARG A CA 1
ATOM 593 C C . ARG A 1 78 ? -21.496 4.331 -10.780 1.00 47.03 78 ARG A C 1
ATOM 595 O O . ARG A 1 78 ? -21.039 3.264 -10.388 1.00 47.03 78 ARG A O 1
ATOM 602 N N . ALA A 1 79 ? -22.219 4.473 -11.884 1.00 36.91 79 ALA A N 1
ATOM 603 C CA . ALA A 1 79 ? -22.283 3.480 -12.934 1.00 36.91 79 ALA A CA 1
ATOM 604 C C . ALA A 1 79 ? -20.864 2.996 -13.231 1.00 36.91 79 ALA A C 1
ATOM 606 O O . ALA A 1 79 ? -20.095 3.773 -13.786 1.00 36.91 79 ALA A O 1
ATOM 607 N N . ARG A 1 80 ? -20.541 1.766 -12.794 1.00 43.59 80 ARG A N 1
ATOM 608 C CA . ARG A 1 80 ? -19.449 0.890 -13.250 1.00 43.59 80 ARG A CA 1
ATOM 609 C C . ARG A 1 80 ? -18.325 1.669 -13.951 1.00 43.59 80 ARG A C 1
ATOM 611 O O . ARG A 1 80 ? -18.088 1.494 -15.143 1.00 43.59 80 ARG A O 1
ATOM 618 N N . HIS A 1 81 ? -17.708 2.623 -13.253 1.00 44.78 81 HIS A N 1
ATOM 619 C CA . HIS A 1 81 ? -16.608 3.382 -13.827 1.00 44.78 81 HIS A CA 1
ATOM 620 C C . HIS A 1 81 ? -15.432 2.427 -13.847 1.00 44.78 81 HIS A C 1
ATOM 622 O O . HIS A 1 81 ? -15.104 1.865 -12.807 1.00 44.78 81 HIS A O 1
ATOM 628 N N . ALA A 1 82 ? -14.876 2.209 -15.038 1.00 49.91 82 ALA A N 1
ATOM 629 C CA . ALA A 1 82 ? -13.715 1.365 -15.263 1.00 49.91 82 ALA A CA 1
ATOM 630 C C . ALA A 1 82 ? -12.704 1.560 -14.127 1.00 49.91 82 ALA A C 1
ATOM 632 O O . ALA A 1 82 ? -12.183 2.664 -13.944 1.00 49.91 82 ALA A O 1
ATOM 633 N N . ILE A 1 83 ? -12.495 0.511 -13.331 1.00 67.31 83 ILE A N 1
ATOM 634 C CA . ILE A 1 83 ? -11.517 0.529 -12.248 1.00 67.31 83 ILE A CA 1
ATOM 635 C C . ILE A 1 83 ? -10.177 0.879 -12.878 1.00 67.31 83 ILE A C 1
ATOM 637 O O . ILE A 1 83 ? -9.738 0.252 -13.848 1.00 67.31 83 ILE A O 1
ATOM 641 N N . ARG A 1 84 ? -9.554 1.948 -12.380 1.00 81.12 84 ARG A N 1
ATOM 642 C CA . ARG A 1 84 ? -8.260 2.376 -12.902 1.00 81.12 84 ARG A CA 1
ATOM 643 C C . ARG A 1 84 ? -7.222 1.333 -12.498 1.00 81.12 84 ARG A C 1
ATOM 645 O O . ARG A 1 84 ? -7.045 1.062 -11.315 1.00 81.12 84 ARG A O 1
ATOM 652 N N . LYS A 1 85 ? -6.516 0.777 -13.479 1.00 90.50 85 LYS A N 1
ATOM 653 C CA . LYS A 1 85 ? -5.363 -0.087 -13.228 1.00 90.50 85 LYS A CA 1
ATOM 654 C C . LYS A 1 85 ? -4.163 0.786 -12.870 1.00 90.50 85 LYS A C 1
ATOM 656 O O . LYS A 1 85 ? -3.799 1.665 -13.653 1.00 90.50 85 LYS A O 1
ATOM 661 N N . VAL A 1 86 ? -3.554 0.566 -11.709 1.00 94.12 86 VAL A N 1
ATOM 662 C CA . VAL A 1 86 ? -2.404 1.357 -11.244 1.00 94.12 86 VAL A CA 1
ATOM 663 C C . VAL A 1 86 ? -1.163 0.468 -11.192 1.00 94.12 86 VAL A C 1
ATOM 665 O O . VAL A 1 86 ? -1.215 -0.592 -10.575 1.00 94.12 86 VAL A O 1
ATOM 668 N N . PRO A 1 87 ? -0.046 0.843 -11.833 1.00 95.31 87 PRO A N 1
ATOM 669 C CA . PRO A 1 87 ? 1.150 0.012 -11.820 1.00 95.31 87 PRO A CA 1
ATOM 670 C C . PRO A 1 87 ? 1.834 0.018 -10.444 1.00 95.31 87 PRO A C 1
ATOM 672 O O . PRO A 1 87 ? 1.894 1.045 -9.762 1.00 95.31 87 PRO A O 1
ATOM 675 N N . ILE A 1 88 ? 2.397 -1.131 -10.069 1.00 96.88 88 ILE A N 1
ATOM 676 C CA . ILE A 1 88 ? 3.252 -1.319 -8.892 1.00 96.88 88 ILE A CA 1
ATOM 677 C C . ILE A 1 88 ? 4.691 -1.483 -9.391 1.00 96.88 88 ILE A C 1
ATOM 679 O O . ILE A 1 88 ? 5.019 -2.547 -9.921 1.00 96.88 88 ILE A O 1
ATOM 683 N N . PRO A 1 89 ? 5.570 -0.476 -9.253 1.00 95.75 89 PRO A N 1
ATOM 684 C CA . PRO A 1 89 ? 6.961 -0.626 -9.663 1.00 95.75 89 PRO A CA 1
ATOM 685 C C . PRO A 1 89 ? 7.713 -1.620 -8.762 1.00 95.75 89 PRO A C 1
ATOM 687 O O . PRO A 1 89 ? 7.322 -1.821 -7.607 1.00 95.75 89 PRO A O 1
ATOM 690 N N . PRO A 1 90 ? 8.840 -2.193 -9.225 1.00 95.31 90 PRO A N 1
ATOM 691 C CA . PRO A 1 90 ? 9.565 -3.229 -8.484 1.00 95.31 90 P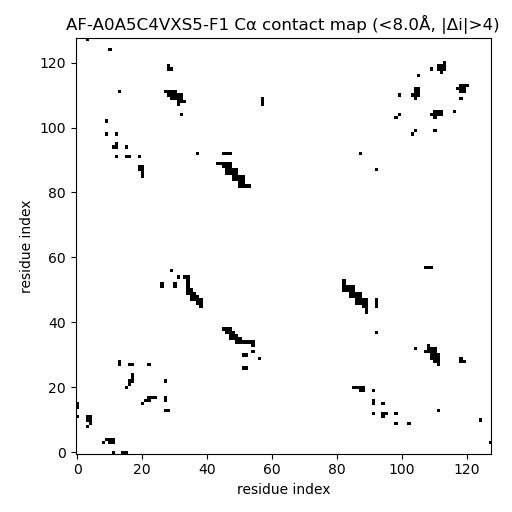RO A CA 1
ATOM 692 C C . PRO A 1 90 ? 9.952 -2.862 -7.036 1.00 95.31 90 PRO A C 1
ATOM 694 O O . PRO A 1 90 ? 9.812 -3.712 -6.153 1.00 95.31 90 PRO A O 1
ATOM 697 N N . PRO A 1 91 ? 10.364 -1.612 -6.717 1.00 94.69 91 PRO A N 1
ATOM 698 C CA . PRO A 1 91 ? 10.590 -1.209 -5.328 1.00 94.69 91 PRO A CA 1
ATOM 699 C C . PRO A 1 91 ? 9.334 -1.305 -4.454 1.00 94.69 91 PRO A C 1
ATOM 701 O O . PRO A 1 91 ? 9.419 -1.699 -3.293 1.00 94.69 91 PRO A O 1
ATOM 704 N N . LEU A 1 92 ? 8.158 -0.986 -5.004 1.00 95.75 92 LEU A N 1
ATOM 705 C CA . LEU A 1 92 ? 6.895 -1.104 -4.283 1.00 95.75 92 LEU A CA 1
ATOM 706 C C . LEU A 1 92 ? 6.454 -2.567 -4.150 1.00 95.75 92 LEU A C 1
ATOM 708 O O . LEU A 1 92 ? 5.943 -2.934 -3.096 1.00 95.75 92 LEU A O 1
ATOM 712 N N . VAL A 1 93 ? 6.718 -3.422 -5.147 1.00 95.94 93 VAL A N 1
ATOM 713 C CA . VAL A 1 93 ? 6.507 -4.879 -5.025 1.00 95.94 93 VAL A CA 1
ATOM 714 C C . VAL A 1 93 ? 7.276 -5.428 -3.819 1.00 95.94 93 VAL A C 1
ATOM 716 O O . VAL A 1 93 ? 6.719 -6.182 -3.021 1.00 95.94 93 VAL A O 1
ATOM 719 N N . ALA A 1 94 ? 8.537 -5.018 -3.643 1.00 93.56 94 ALA A N 1
ATOM 720 C CA . ALA A 1 94 ? 9.347 -5.434 -2.500 1.00 93.56 94 ALA A CA 1
ATOM 721 C C . ALA A 1 94 ? 8.758 -4.955 -1.159 1.00 93.56 94 ALA A C 1
ATOM 723 O O . ALA A 1 94 ? 8.647 -5.747 -0.223 1.00 93.56 94 ALA A O 1
ATOM 724 N N . LEU A 1 95 ? 8.324 -3.691 -1.078 1.00 94.56 95 LEU A N 1
ATOM 725 C CA . LEU A 1 95 ? 7.682 -3.137 0.122 1.00 94.56 95 LEU A CA 1
ATOM 726 C C . LEU A 1 95 ? 6.364 -3.846 0.465 1.00 94.56 95 LEU A C 1
ATOM 728 O O . LEU A 1 95 ? 6.096 -4.115 1.637 1.00 94.56 95 LEU A O 1
ATOM 732 N N . LEU A 1 96 ? 5.546 -4.165 -0.540 1.00 94.88 96 LEU A N 1
ATOM 733 C CA . LEU A 1 96 ? 4.280 -4.877 -0.356 1.00 94.88 96 LEU A CA 1
ATOM 734 C C . LEU A 1 96 ? 4.509 -6.296 0.157 1.00 94.88 96 LEU A C 1
ATOM 736 O O . LEU A 1 96 ? 3.894 -6.690 1.142 1.00 94.88 96 LEU A O 1
ATOM 740 N N . ARG A 1 97 ? 5.446 -7.041 -0.440 1.00 94.19 97 ARG A N 1
ATOM 741 C CA . ARG A 1 97 ? 5.794 -8.388 0.036 1.00 94.19 97 ARG A CA 1
ATOM 742 C C . ARG A 1 97 ? 6.336 -8.384 1.458 1.00 94.19 97 ARG A C 1
ATOM 744 O O . ARG A 1 97 ? 5.917 -9.211 2.258 1.00 94.19 97 ARG A O 1
ATOM 751 N N . HIS A 1 98 ? 7.235 -7.453 1.774 1.00 93.25 98 HIS A N 1
ATOM 752 C CA . HIS A 1 98 ? 7.765 -7.307 3.127 1.00 93.25 98 HIS A CA 1
ATOM 753 C C . HIS A 1 98 ? 6.642 -7.018 4.131 1.00 93.25 98 HIS A C 1
ATOM 755 O O . HIS A 1 98 ? 6.555 -7.667 5.165 1.00 93.25 98 HIS A O 1
ATOM 761 N N . HIS A 1 99 ? 5.741 -6.082 3.815 1.00 93.94 99 HIS A N 1
ATOM 762 C CA . HIS A 1 99 ? 4.596 -5.771 4.677 1.00 93.94 99 HIS A CA 1
ATOM 763 C C . HIS A 1 99 ? 3.677 -6.975 4.883 1.00 93.94 99 HIS A C 1
ATOM 765 O O . HIS A 1 99 ? 3.297 -7.254 6.015 1.00 93.94 99 HIS A O 1
ATOM 771 N N . LEU A 1 100 ? 3.350 -7.702 3.813 1.00 93.12 100 LEU A N 1
ATOM 772 C CA . LEU A 1 100 ? 2.508 -8.895 3.891 1.00 93.12 100 LEU A CA 1
ATOM 773 C C . LEU A 1 100 ? 3.140 -9.990 4.758 1.00 93.12 100 LEU A C 1
ATOM 775 O O . LEU A 1 100 ? 2.437 -10.603 5.555 1.00 93.12 100 LEU A O 1
ATOM 779 N N . ALA A 1 101 ? 4.451 -10.206 4.640 1.00 93.12 101 ALA A N 1
ATOM 780 C CA . ALA A 1 101 ? 5.169 -11.191 5.445 1.00 93.12 101 ALA A CA 1
ATOM 781 C C . ALA A 1 101 ? 5.241 -10.802 6.934 1.00 93.12 101 ALA A C 1
ATOM 783 O O . ALA A 1 101 ? 5.033 -11.648 7.797 1.00 93.12 101 ALA A O 1
ATOM 784 N N . GLU A 1 102 ? 5.505 -9.529 7.235 1.00 92.69 102 GLU A N 1
ATOM 785 C CA . GLU A 1 102 ? 5.722 -9.045 8.608 1.00 92.69 102 GLU A CA 1
ATOM 786 C C . GLU A 1 102 ? 4.429 -8.723 9.369 1.00 92.69 102 GLU A C 1
ATOM 788 O O . GLU A 1 102 ? 4.383 -8.775 10.600 1.00 92.69 102 GLU A O 1
ATOM 793 N N . HIS A 1 103 ? 3.379 -8.305 8.662 1.00 89.38 103 HIS A N 1
ATOM 794 C CA . HIS A 1 103 ? 2.171 -7.752 9.281 1.00 89.38 103 HIS A CA 1
ATOM 795 C C . HIS A 1 103 ? 0.886 -8.480 8.895 1.00 89.38 103 HIS A C 1
ATOM 797 O O . HIS A 1 103 ? -0.125 -8.283 9.573 1.00 89.38 103 HIS A O 1
ATOM 803 N N . GLY A 1 104 ? 0.911 -9.303 7.844 1.00 90.50 104 GLY A N 1
ATOM 804 C CA . GLY A 1 104 ? -0.284 -9.947 7.312 1.00 90.50 104 GLY A CA 1
ATOM 805 C C . GLY A 1 104 ? -1.353 -8.939 6.877 1.00 90.50 104 GLY A C 1
ATOM 806 O O . GLY A 1 104 ? -1.061 -7.791 6.532 1.00 90.50 104 GLY A O 1
ATOM 807 N N . VAL A 1 105 ? -2.605 -9.389 6.905 1.00 90.38 105 VAL A N 1
ATOM 808 C CA . VAL A 1 105 ? -3.807 -8.606 6.582 1.00 90.38 105 VAL A CA 1
ATOM 809 C C . VAL A 1 105 ? -4.885 -8.835 7.643 1.00 90.38 105 VAL A C 1
ATOM 811 O O . VAL A 1 105 ? -4.755 -9.736 8.475 1.00 90.38 105 VAL A O 1
ATOM 814 N N . SER A 1 106 ? -5.936 -8.013 7.656 1.00 88.25 106 SER A N 1
ATOM 815 C CA . SER A 1 106 ? -7.104 -8.267 8.513 1.00 88.25 106 SER A CA 1
ATOM 816 C C . SER A 1 106 ? -7.871 -9.525 8.082 1.00 88.25 106 SER A C 1
ATOM 818 O O . SER A 1 106 ? -7.618 -10.078 7.013 1.00 88.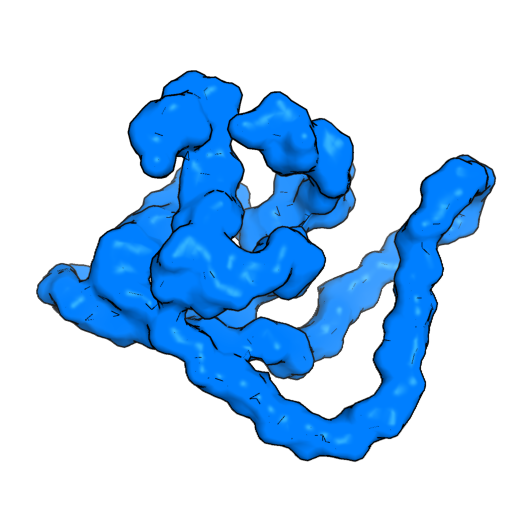25 106 SER A O 1
ATOM 820 N N . GLN A 1 107 ? -8.849 -9.953 8.891 1.00 84.88 107 GLN A N 1
ATOM 821 C CA . GLN A 1 107 ? -9.766 -11.039 8.513 1.00 84.88 107 GLN A CA 1
ATOM 822 C C . GLN A 1 107 ? -10.516 -10.741 7.205 1.00 84.88 107 GLN A C 1
ATOM 824 O O . GLN A 1 107 ? -10.699 -11.642 6.396 1.00 84.88 107 GLN A O 1
ATOM 829 N N . ASP A 1 108 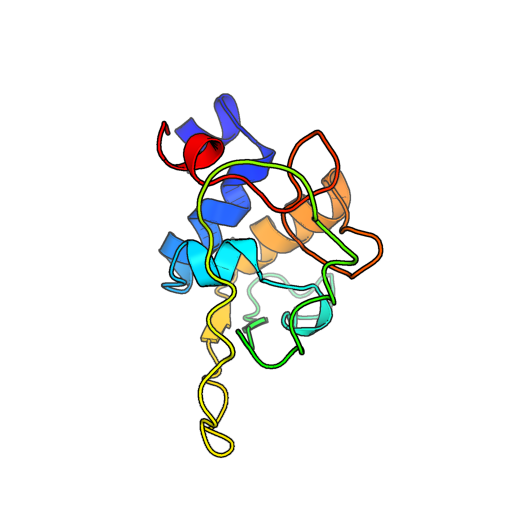? -10.854 -9.473 6.971 1.00 82.31 108 ASP A N 1
ATOM 830 C CA . ASP A 1 108 ? -11.508 -9.002 5.744 1.00 82.31 108 ASP A CA 1
ATOM 831 C C . ASP A 1 108 ? -10.512 -8.616 4.634 1.00 82.31 108 ASP A C 1
ATOM 833 O O . ASP A 1 108 ? -10.886 -8.003 3.640 1.00 82.31 108 ASP A O 1
ATOM 837 N N . GLY A 1 109 ? -9.222 -8.919 4.809 1.00 87.62 109 GLY A N 1
ATOM 838 C CA . GLY A 1 109 ? -8.191 -8.672 3.801 1.00 87.62 109 GLY A CA 1
ATOM 839 C C . GLY A 1 109 ? -7.635 -7.246 3.751 1.00 87.62 109 GLY A C 1
ATOM 840 O O . GLY A 1 109 ? -6.833 -6.962 2.863 1.00 87.62 109 GLY A O 1
ATOM 841 N N . LEU A 1 110 ? -7.985 -6.356 4.691 1.00 89.88 110 LEU A N 1
ATOM 842 C CA . LEU A 1 110 ? -7.429 -4.994 4.747 1.00 89.88 110 LEU A CA 1
ATOM 843 C C . LEU A 1 110 ? -5.919 -5.024 4.992 1.00 89.88 110 LEU A C 1
ATOM 845 O O . LEU A 1 110 ? -5.439 -5.642 5.950 1.00 89.88 110 LEU A O 1
ATOM 849 N N . LEU A 1 111 ? -5.178 -4.280 4.168 1.00 91.12 111 LEU A N 1
ATOM 850 C CA . LEU A 1 111 ? -3.717 -4.247 4.217 1.00 91.12 111 LEU A CA 1
ATOM 851 C C . LEU A 1 111 ? -3.191 -3.466 5.435 1.00 91.12 111 LEU A C 1
ATOM 853 O O . LEU A 1 111 ? -2.185 -3.839 6.047 1.00 91.12 111 LEU A O 1
ATOM 857 N N . PHE A 1 112 ? -3.876 -2.385 5.826 1.00 88.75 112 PHE A N 1
ATOM 858 C CA . PHE A 1 112 ? -3.470 -1.521 6.938 1.00 88.75 112 PHE A CA 1
ATOM 859 C C . PHE A 1 112 ? -4.566 -1.397 7.998 1.00 88.75 112 PHE A C 1
ATOM 861 O O . PHE A 1 112 ? -5.500 -0.609 7.876 1.00 88.75 112 PHE A O 1
ATOM 868 N N . VAL A 1 113 ? -4.394 -2.107 9.113 1.00 84.38 113 VAL A N 1
ATOM 869 C CA . VAL A 1 113 ? -5.256 -1.965 10.298 1.00 84.38 113 VAL A CA 1
ATOM 870 C C . VAL A 1 113 ? -4.604 -1.125 11.392 1.00 84.38 113 VAL A C 1
ATOM 872 O O . VAL A 1 113 ? -3.400 -1.173 11.615 1.00 84.38 113 VAL A O 1
ATOM 875 N N . GLY A 1 114 ? -5.377 -0.352 12.138 1.00 79.94 114 GLY A N 1
ATOM 876 C CA . GLY A 1 114 ? -4.937 0.258 13.385 1.00 79.94 114 GLY A CA 1
ATOM 877 C C . GLY A 1 114 ? -4.594 -0.790 14.452 1.00 79.94 114 GLY A C 1
ATOM 878 O O . GLY A 1 114 ? -4.942 -1.964 14.351 1.00 79.94 114 GLY A O 1
ATOM 879 N N . LYS A 1 115 ? -3.938 -0.359 15.537 1.00 72.44 115 LYS A N 1
ATOM 880 C CA . LYS A 1 115 ? -3.548 -1.241 16.661 1.00 72.44 115 LYS A CA 1
ATOM 881 C C . LYS A 1 115 ? -4.726 -1.961 17.339 1.00 72.44 115 LYS A C 1
ATOM 883 O O . LYS A 1 115 ? -4.504 -2.928 18.051 1.00 72.44 115 LYS A O 1
ATOM 888 N N . ARG A 1 116 ? -5.954 -1.466 17.153 1.00 71.50 116 ARG A N 1
ATOM 889 C CA . ARG A 1 116 ? -7.193 -2.025 17.719 1.00 71.50 116 ARG A CA 1
ATOM 890 C C . ARG A 1 116 ? -7.998 -2.859 16.709 1.00 71.50 116 ARG A C 1
ATOM 892 O O . ARG A 1 116 ? -9.168 -3.109 16.950 1.00 71.50 116 ARG A O 1
ATOM 899 N N . GLY A 1 117 ? -7.414 -3.225 15.566 1.00 66.25 117 GLY A N 1
ATOM 900 C CA . GLY A 1 117 ? -8.056 -4.079 14.557 1.00 66.25 117 GLY A CA 1
ATOM 901 C C . GLY A 1 117 ? -8.978 -3.366 13.559 1.00 66.25 117 GLY A C 1
ATOM 902 O O . GLY A 1 117 ? -9.233 -3.920 12.501 1.00 66.25 117 GLY A O 1
ATOM 903 N N . GLY A 1 118 ? -9.421 -2.134 13.835 1.00 69.12 118 GLY A N 1
ATOM 904 C CA . GLY A 1 118 ? -10.155 -1.305 12.862 1.00 69.12 118 GLY A CA 1
ATOM 905 C C . GLY A 1 118 ? -9.246 -0.631 11.819 1.00 69.12 118 GLY A C 1
ATOM 906 O O . GLY A 1 118 ? -8.028 -0.772 11.909 1.00 69.12 118 GLY A O 1
ATOM 907 N N . PRO A 1 119 ? -9.789 0.149 10.867 1.00 69.25 119 PRO A N 1
ATOM 908 C CA . PRO A 1 119 ? -9.001 0.851 9.849 1.00 69.25 119 PRO A CA 1
ATOM 909 C C . PRO A 1 119 ? -7.928 1.782 10.433 1.00 69.25 119 PRO A C 1
ATOM 911 O O . PRO A 1 119 ? -8.043 2.287 11.558 1.00 69.25 119 PRO A O 1
ATOM 914 N N . LEU A 1 120 ? -6.868 2.036 9.662 1.00 78.38 120 LEU A N 1
ATOM 915 C CA . LEU A 1 120 ? -5.826 2.985 10.049 1.00 78.38 120 LEU A CA 1
ATOM 916 C C . LEU A 1 120 ? -6.413 4.403 10.200 1.00 78.38 120 LEU A C 1
ATOM 918 O O . LEU A 1 120 ? -6.886 5.010 9.243 1.00 78.38 120 LEU A O 1
ATOM 922 N N . SER A 1 121 ? -6.365 4.950 11.419 1.00 77.06 121 SER A N 1
ATOM 923 C CA . SER A 1 121 ? -6.854 6.306 11.701 1.00 77.06 121 SER A CA 1
ATOM 924 C C . SER A 1 121 ? -5.981 7.370 11.034 1.00 77.06 121 SER A C 1
ATOM 926 O O . SER A 1 121 ? -4.755 7.322 11.134 1.00 77.06 121 SER A O 1
ATOM 928 N N . GLU A 1 122 ? -6.619 8.395 10.465 1.00 73.44 122 GLU A N 1
ATOM 929 C CA . GLU A 1 122 ? -5.954 9.553 9.853 1.00 73.44 122 GLU A CA 1
ATOM 930 C C . GLU A 1 122 ? -4.960 10.254 10.779 1.00 73.44 122 GLU A C 1
ATOM 932 O O . GLU A 1 122 ? -3.868 10.635 10.364 1.00 73.44 122 GLU A O 1
ATOM 937 N N . SER A 1 123 ? -5.280 10.320 12.072 1.00 70.88 123 SER A N 1
ATOM 938 C CA . SER A 1 123 ? -4.385 10.897 13.076 1.00 70.88 123 SER A CA 1
ATOM 939 C C . SER A 1 123 ? -3.038 10.169 13.179 1.00 70.88 123 SER A C 1
ATOM 941 O O . SER A 1 123 ? -2.058 10.746 13.640 1.00 70.88 123 SER A O 1
ATOM 943 N N . VAL A 1 124 ? -2.965 8.892 12.794 1.00 76.06 124 VAL A N 1
ATOM 944 C CA . VAL A 1 124 ? -1.751 8.077 12.916 1.00 76.06 124 VAL A CA 1
ATOM 945 C C . VAL A 1 124 ? -0.749 8.420 11.822 1.00 76.06 124 VAL A C 1
ATOM 947 O O . VAL A 1 124 ? 0.425 8.586 12.139 1.00 76.06 124 VAL A O 1
ATOM 950 N N . TYR A 1 125 ? -1.194 8.563 10.571 1.00 73.50 125 TYR A N 1
ATOM 951 C CA . TYR A 1 125 ? -0.298 8.891 9.461 1.00 73.50 125 TYR A CA 1
ATOM 952 C C . TYR A 1 125 ? -0.159 10.395 9.214 1.00 73.50 125 TYR A C 1
ATOM 954 O O . TYR A 1 125 ? 0.884 10.814 8.742 1.00 73.50 125 TYR A O 1
ATOM 962 N N . GLY A 1 126 ? -1.145 11.226 9.569 1.00 69.31 126 GLY A N 1
ATOM 963 C CA . GLY A 1 126 ? -1.059 12.680 9.373 1.00 69.31 126 GLY A CA 1
ATOM 964 C C . GLY A 1 126 ? -0.051 13.396 10.283 1.00 69.31 126 GLY A C 1
ATOM 965 O O . GLY A 1 126 ? 0.167 14.592 10.126 1.00 69.31 126 GLY A O 1
ATOM 966 N N . ARG A 1 127 ? 0.538 12.691 11.260 1.00 72.50 127 ARG A N 1
ATOM 967 C CA . ARG A 1 127 ? 1.552 13.220 12.192 1.00 72.50 127 ARG A CA 1
ATOM 968 C C . ARG A 1 127 ? 2.997 12.905 11.784 1.00 72.50 127 ARG A C 1
ATOM 970 O O . ARG A 1 127 ? 3.907 13.298 12.511 1.00 72.50 127 ARG A O 1
ATOM 977 N N . LEU A 1 128 ? 3.193 12.158 10.699 1.00 66.88 128 LEU A N 1
ATOM 978 C CA . LEU A 1 128 ? 4.496 11.740 10.172 1.00 66.88 128 LEU A CA 1
ATOM 979 C C . LEU A 1 128 ? 4.773 12.449 8.849 1.00 66.88 128 LEU A C 1
ATOM 981 O O . LEU A 1 128 ? 5.963 12.746 8.612 1.00 66.88 128 LEU A O 1
#

InterPro domains:
  IPR002104 Integrase, catalytic domain [PS51898] (1-128)
  IPR011010 DNA breaking-rejoining enzyme, catalytic core [SSF56349] (7-126)
  IPR013762 Integrase-like, catalytic domain superfamily [G3DSA:1.10.443.10] (2-128)

Mean predicted aligned error: 10.02 Å

Organism: NCBI:txid2219224